Protein AF-A0A5M9NW34-F1 (afdb_monomer_lite)

Radius of gyration: 15.06 Å; chains: 1; bounding box: 30×34×36 Å

Structure (mmCIF, N/CA/C/O backbone):
data_AF-A0A5M9NW34-F1
#
_entry.id   AF-A0A5M9NW34-F1
#
loop_
_atom_site.group_PDB
_atom_site.id
_atom_site.type_symbol
_atom_site.label_atom_id
_atom_site.label_alt_id
_atom_site.label_comp_id
_atom_site.label_asym_id
_atom_site.label_entity_id
_atom_site.label_seq_id
_atom_site.pdbx_PDB_ins_code
_atom_site.Cartn_x
_atom_site.Cartn_y
_atom_site.Cartn_z
_atom_site.occupancy
_atom_site.B_iso_or_equiv
_atom_site.auth_seq_id
_atom_site.auth_comp_id
_atom_site.auth_asym_id
_atom_site.auth_atom_id
_atom_site.pdbx_PDB_model_num
ATOM 1 N N . MET A 1 1 ? 7.172 20.021 17.815 1.00 36.72 1 MET A N 1
ATOM 2 C CA . MET A 1 1 ? 6.828 18.588 17.900 1.00 36.72 1 MET A CA 1
ATOM 3 C C . MET A 1 1 ? 5.528 18.406 17.149 1.00 36.72 1 MET A C 1
ATOM 5 O O . MET A 1 1 ? 4.551 19.042 17.515 1.00 36.72 1 MET A O 1
ATOM 9 N N . ILE A 1 2 ? 5.544 17.676 16.034 1.00 39.78 2 ILE A N 1
ATOM 10 C CA . ILE A 1 2 ? 4.310 17.341 15.320 1.00 39.78 2 ILE A CA 1
ATOM 11 C C . ILE A 1 2 ? 3.620 16.302 16.201 1.00 39.78 2 ILE A C 1
ATOM 13 O O . ILE A 1 2 ? 4.213 15.263 16.480 1.00 39.78 2 ILE A O 1
ATOM 17 N N . ASN A 1 3 ? 2.428 16.622 16.706 1.00 37.41 3 ASN A N 1
ATOM 18 C CA . ASN A 1 3 ? 1.557 15.647 17.351 1.00 37.41 3 ASN A CA 1
ATOM 19 C C . ASN A 1 3 ? 1.205 14.611 16.285 1.00 37.41 3 ASN A C 1
ATOM 21 O O . ASN A 1 3 ? 0.291 14.831 15.492 1.00 37.41 3 ASN A O 1
ATOM 25 N N . ASN A 1 4 ? 1.984 13.535 16.205 1.00 48.09 4 ASN A N 1
ATOM 26 C CA . ASN A 1 4 ? 1.614 12.406 15.377 1.00 48.09 4 ASN A CA 1
ATOM 27 C C . ASN A 1 4 ? 0.353 11.818 16.023 1.00 48.09 4 ASN A C 1
ATOM 29 O O . ASN A 1 4 ? 0.419 11.434 17.193 1.00 48.09 4 ASN A O 1
ATOM 33 N N . PRO A 1 5 ? -0.800 11.766 15.327 1.00 50.00 5 PRO A N 1
ATOM 34 C CA . PRO A 1 5 ? -1.852 10.843 15.739 1.00 50.00 5 PRO A CA 1
ATOM 35 C C . PRO A 1 5 ? -1.230 9.447 15.882 1.00 50.00 5 PRO A C 1
ATOM 37 O O . PRO A 1 5 ? -0.170 9.199 15.306 1.00 50.00 5 PRO A O 1
ATOM 40 N N . GLU A 1 6 ? -1.838 8.547 16.653 1.00 56.25 6 GLU A N 1
ATOM 41 C CA . GLU A 1 6 ? -1.407 7.143 16.707 1.00 56.25 6 GLU A CA 1
ATOM 42 C C . GLU A 1 6 ? -1.547 6.528 15.303 1.00 56.25 6 GLU A C 1
ATOM 44 O O . GLU A 1 6 ? -2.583 5.970 14.951 1.00 56.25 6 GLU A O 1
ATOM 49 N N . LEU A 1 7 ? -0.541 6.739 14.455 1.00 63.72 7 LEU A N 1
ATOM 50 C CA . LEU A 1 7 ? -0.517 6.330 13.060 1.00 63.72 7 LEU A CA 1
ATOM 51 C C . LEU A 1 7 ? -0.421 4.810 13.058 1.00 63.72 7 LEU A C 1
ATOM 53 O O . LEU A 1 7 ? 0.467 4.245 13.694 1.00 63.72 7 LEU A O 1
ATOM 57 N N . GLY A 1 8 ? -1.404 4.173 12.427 1.00 73.50 8 GLY A N 1
ATOM 58 C CA . GLY A 1 8 ? -1.543 2.729 12.417 1.00 73.50 8 GLY A CA 1
ATOM 59 C C . GLY A 1 8 ? -0.603 2.046 11.441 1.00 73.50 8 GLY A C 1
ATOM 60 O O . GLY A 1 8 ? 0.417 2.589 11.013 1.00 73.50 8 GLY A O 1
ATOM 61 N N . ASN A 1 9 ? -0.965 0.821 11.090 1.00 90.69 9 ASN A N 1
ATOM 62 C CA . ASN A 1 9 ? -0.166 -0.043 10.245 1.00 90.69 9 ASN A CA 1
ATOM 63 C C . ASN A 1 9 ? -0.081 0.507 8.820 1.00 90.69 9 ASN A C 1
ATOM 65 O O . ASN A 1 9 ? -1.086 0.891 8.212 1.00 90.69 9 ASN A O 1
ATOM 69 N N . VAL A 1 10 ? 1.116 0.453 8.245 1.00 94.31 10 VAL A N 1
ATOM 70 C CA . VAL A 1 10 ? 1.362 0.766 6.840 1.00 94.31 10 VAL A CA 1
ATOM 71 C C . VAL A 1 10 ? 1.486 -0.527 6.048 1.00 94.31 10 VAL A C 1
ATOM 73 O O . VAL A 1 10 ? 2.376 -1.349 6.275 1.00 94.31 10 VAL A O 1
ATOM 76 N N . TYR A 1 11 ? 0.605 -0.673 5.068 1.00 96.94 11 TYR A N 1
ATOM 77 C CA . TYR A 1 11 ? 0.609 -1.735 4.076 1.00 96.94 11 TYR A CA 1
ATOM 78 C C . TYR A 1 11 ? 1.099 -1.168 2.750 1.00 96.94 11 TYR A C 1
ATOM 80 O O . TYR A 1 11 ? 0.636 -0.119 2.289 1.00 96.94 11 TYR A O 1
ATOM 88 N N . ILE A 1 12 ? 2.039 -1.861 2.114 1.00 96.75 12 ILE A N 1
ATOM 89 C CA . ILE A 1 12 ? 2.698 -1.353 0.908 1.00 96.75 12 ILE A CA 1
ATOM 90 C C . ILE A 1 12 ? 2.630 -2.397 -0.200 1.00 96.75 12 ILE A C 1
ATOM 92 O O . ILE A 1 12 ? 2.976 -3.557 0.006 1.00 96.75 12 ILE A O 1
ATOM 96 N N . ILE A 1 13 ? 2.231 -1.976 -1.401 1.00 96.81 13 ILE A N 1
ATOM 97 C CA . ILE A 1 13 ? 2.385 -2.767 -2.629 1.00 96.81 13 ILE A CA 1
ATOM 98 C C . ILE A 1 13 ? 3.454 -2.121 -3.511 1.00 96.81 13 ILE A C 1
ATOM 100 O O . ILE A 1 13 ? 3.280 -1.000 -3.992 1.00 96.81 13 ILE A O 1
ATOM 104 N N . ILE A 1 14 ? 4.549 -2.833 -3.757 1.00 94.94 14 ILE A N 1
ATOM 105 C CA . ILE A 1 14 ? 5.698 -2.349 -4.527 1.00 94.94 14 ILE A CA 1
ATOM 106 C C . ILE A 1 14 ? 5.767 -3.076 -5.864 1.00 94.94 14 ILE A C 1
ATOM 108 O O . ILE A 1 14 ? 5.533 -4.278 -5.936 1.00 94.94 14 ILE A O 1
ATOM 112 N N . GLY A 1 15 ? 6.116 -2.360 -6.925 1.00 92.88 15 GLY A N 1
ATOM 113 C CA . GLY A 1 15 ? 6.410 -2.949 -8.228 1.00 92.88 15 GLY A CA 1
ATOM 114 C C . GLY A 1 15 ? 6.545 -1.887 -9.310 1.00 92.88 15 GLY A C 1
ATOM 115 O O . GLY A 1 15 ? 6.174 -0.731 -9.104 1.00 92.88 15 GLY A O 1
ATOM 116 N N . GLU A 1 16 ? 7.042 -2.275 -10.476 1.00 89.25 16 GLU A N 1
ATOM 117 C CA . GLU A 1 16 ? 7.270 -1.366 -11.605 1.00 89.25 16 GLU A CA 1
ATOM 118 C C . GLU A 1 16 ? 5.998 -0.727 -12.191 1.00 89.25 16 GLU A C 1
ATOM 120 O O . GLU A 1 16 ? 4.871 -0.971 -11.748 1.00 89.25 16 GLU A O 1
ATOM 125 N N . ALA A 1 17 ? 6.160 0.154 -13.178 1.00 86.00 17 ALA A N 1
ATOM 126 C CA . ALA A 1 17 ? 5.031 0.642 -13.970 1.00 86.00 17 ALA A CA 1
ATOM 127 C C . ALA A 1 17 ? 4.241 -0.528 -14.596 1.00 86.00 17 ALA A C 1
ATOM 129 O O . ALA A 1 17 ? 4.796 -1.578 -14.902 1.00 86.00 17 ALA A O 1
ATOM 130 N N . ASP A 1 18 ? 2.928 -0.357 -14.763 1.00 86.12 18 ASP A N 1
ATOM 131 C CA . ASP A 1 18 ? 2.050 -1.290 -15.492 1.00 86.12 18 ASP A CA 1
ATOM 132 C C . ASP A 1 18 ? 1.949 -2.738 -14.961 1.00 86.12 18 ASP A C 1
ATOM 134 O O . ASP A 1 18 ? 1.288 -3.585 -15.560 1.00 86.12 18 ASP A O 1
ATOM 138 N N . VAL A 1 19 ? 2.458 -3.022 -13.758 1.00 89.69 19 VAL A N 1
ATOM 139 C CA . VAL A 1 19 ? 2.317 -4.330 -13.075 1.00 89.69 19 VAL A CA 1
ATOM 140 C C . VAL A 1 19 ? 1.005 -4.476 -12.284 1.00 89.69 19 VAL A C 1
ATOM 142 O O . VAL A 1 19 ? 0.930 -5.164 -11.272 1.00 89.69 19 VAL A O 1
ATOM 145 N N . LYS A 1 20 ? -0.067 -3.810 -12.731 1.00 92.19 20 LYS A N 1
ATOM 146 C CA . LYS A 1 20 ? -1.442 -3.915 -12.190 1.00 92.19 20 LYS A CA 1
ATOM 147 C C . LYS A 1 20 ? -1.671 -3.460 -10.739 1.00 92.19 20 LYS A C 1
ATOM 149 O O . LYS A 1 20 ? -2.780 -3.658 -10.245 1.00 92.19 20 LYS A O 1
ATOM 154 N N . LYS A 1 21 ? -0.709 -2.812 -10.065 1.00 93.94 21 LYS A N 1
ATOM 155 C CA . LYS A 1 21 ? -0.827 -2.380 -8.649 1.00 93.94 21 LYS A CA 1
ATOM 156 C C . LYS A 1 21 ? -2.166 -1.707 -8.332 1.00 93.94 21 LYS A C 1
ATOM 158 O O . LYS A 1 21 ? -2.910 -2.176 -7.478 1.00 93.94 21 LYS A O 1
ATOM 163 N N . SER A 1 22 ? -2.525 -0.661 -9.076 1.00 94.06 22 SER A N 1
ATOM 164 C CA . SER A 1 22 ? -3.770 0.076 -8.836 1.00 94.06 22 SER A CA 1
ATOM 165 C C . SER A 1 22 ? -5.024 -0.764 -9.097 1.00 94.06 22 SER A C 1
ATOM 167 O O . SER A 1 22 ? -6.023 -0.592 -8.406 1.00 94.06 22 SER A O 1
ATOM 169 N N . SER A 1 23 ? -4.995 -1.674 -10.075 1.00 94.69 23 SER A N 1
ATOM 170 C CA . SER A 1 23 ? -6.107 -2.600 -10.340 1.00 94.69 23 SER A CA 1
ATOM 171 C C . SER A 1 23 ? -6.266 -3.613 -9.210 1.00 94.69 23 SER A C 1
ATOM 173 O O . SER A 1 23 ? -7.384 -3.858 -8.770 1.00 94.69 23 SER A O 1
ATOM 175 N N . VAL A 1 24 ? -5.155 -4.141 -8.684 1.00 96.50 24 VAL A N 1
ATOM 176 C CA . VAL A 1 24 ? -5.167 -5.036 -7.521 1.00 96.50 24 VAL A CA 1
ATOM 177 C C . VAL A 1 24 ? -5.703 -4.317 -6.290 1.00 96.50 24 VAL A C 1
ATOM 179 O O . VAL A 1 24 ? -6.583 -4.862 -5.639 1.00 96.50 24 VAL A O 1
ATOM 182 N N . ILE A 1 25 ? -5.265 -3.085 -6.006 1.00 96.69 25 ILE A N 1
ATOM 183 C CA . ILE A 1 25 ? -5.786 -2.307 -4.869 1.00 96.69 25 ILE A CA 1
ATOM 184 C C . ILE A 1 25 ? -7.300 -2.105 -4.996 1.00 96.69 25 ILE A C 1
ATOM 186 O O . ILE A 1 25 ? -8.018 -2.311 -4.025 1.00 96.69 25 ILE A O 1
ATOM 190 N N . ARG A 1 26 ? -7.810 -1.765 -6.187 1.00 95.62 26 ARG A N 1
ATOM 191 C CA . ARG A 1 26 ? -9.260 -1.619 -6.410 1.00 95.62 26 ARG A CA 1
ATOM 192 C C . ARG A 1 26 ? -10.018 -2.930 -6.196 1.00 95.62 26 ARG A C 1
ATOM 194 O O . ARG A 1 26 ? -11.062 -2.918 -5.559 1.00 95.62 26 ARG A O 1
ATOM 201 N N . CYS A 1 27 ? -9.497 -4.060 -6.675 1.00 95.44 27 CYS A N 1
ATOM 202 C CA . CYS A 1 27 ? -10.094 -5.377 -6.420 1.00 95.44 27 CYS A CA 1
ATOM 203 C C . CYS A 1 27 ? -9.976 -5.817 -4.949 1.00 95.44 27 CYS A C 1
ATOM 205 O O . CYS A 1 27 ? -10.814 -6.576 -4.464 1.00 95.44 27 CYS A O 1
ATOM 207 N N . LEU A 1 28 ? -8.929 -5.374 -4.251 1.00 95.25 28 LEU A N 1
ATOM 208 C CA . LEU A 1 28 ? -8.677 -5.685 -2.848 1.00 95.25 28 LEU A CA 1
ATOM 209 C C . LEU A 1 28 ? -9.698 -4.992 -1.946 1.00 95.25 28 LEU A C 1
ATOM 211 O O . LEU A 1 28 ? -10.228 -5.629 -1.041 1.00 95.25 28 LEU A O 1
ATOM 215 N N . THR A 1 29 ? -9.992 -3.722 -2.224 1.00 93.88 29 THR A N 1
ATOM 216 C CA . THR A 1 29 ? -10.723 -2.837 -1.306 1.00 93.88 29 THR A CA 1
ATOM 217 C C . THR A 1 29 ? -12.101 -2.413 -1.817 1.00 93.88 29 THR A C 1
ATOM 219 O O . THR A 1 29 ? -12.860 -1.789 -1.084 1.00 93.88 29 THR A O 1
ATOM 222 N N . GLY A 1 30 ? -12.430 -2.702 -3.080 1.00 91.56 30 GLY A N 1
ATOM 223 C CA . GLY A 1 30 ? -13.677 -2.272 -3.721 1.00 91.56 30 GLY A CA 1
ATOM 224 C C . GLY A 1 30 ? -13.758 -0.765 -3.987 1.00 91.56 30 GLY A C 1
ATOM 225 O O . GLY A 1 30 ? -14.819 -0.260 -4.353 1.00 91.56 30 GLY A O 1
ATOM 226 N N . LEU A 1 31 ? -12.662 -0.022 -3.796 1.00 90.38 31 LEU A N 1
ATOM 227 C CA . LEU A 1 31 ? -12.685 1.435 -3.864 1.00 90.38 31 LEU A CA 1
ATOM 228 C C . LEU A 1 31 ? -12.765 1.963 -5.303 1.00 90.38 31 LEU A C 1
ATOM 230 O O . LEU A 1 31 ? -12.130 1.444 -6.223 1.00 90.38 31 LEU A O 1
ATOM 234 N N . TYR A 1 32 ? -13.485 3.075 -5.471 1.00 80.62 32 TYR A N 1
ATOM 235 C CA . TYR A 1 32 ? -13.522 3.829 -6.729 1.00 80.62 32 TYR A CA 1
ATOM 236 C C . TYR A 1 32 ? -12.512 4.989 -6.747 1.00 80.62 32 TYR A C 1
ATOM 238 O O . TYR A 1 32 ? -11.877 5.254 -7.769 1.00 80.62 32 TYR A O 1
ATOM 246 N N . ARG A 1 33 ? -12.328 5.673 -5.607 1.00 86.25 33 ARG A N 1
ATOM 247 C CA . ARG A 1 33 ? -11.409 6.815 -5.437 1.00 86.25 33 ARG A CA 1
ATOM 248 C C . ARG A 1 33 ? -10.552 6.668 -4.180 1.00 86.25 33 ARG A C 1
ATOM 250 O O . ARG A 1 33 ? -10.939 5.981 -3.244 1.00 86.25 33 ARG A O 1
ATOM 257 N N . GLU A 1 34 ? -9.401 7.332 -4.157 1.00 89.88 34 GLU A N 1
ATOM 258 C CA . GLU A 1 34 ? -8.576 7.469 -2.945 1.00 89.88 34 GLU A CA 1
ATOM 259 C C . GLU A 1 34 ? -9.380 8.098 -1.794 1.00 89.88 34 GLU A C 1
ATOM 261 O O . GLU A 1 34 ? -10.185 9.003 -2.023 1.00 89.88 34 GLU A O 1
ATOM 266 N N . GLY A 1 35 ? -9.159 7.621 -0.567 1.00 91.12 35 GLY A N 1
ATOM 267 C CA . GLY A 1 35 ? -9.866 8.090 0.624 1.00 91.12 35 GLY A CA 1
ATOM 268 C C . GLY A 1 35 ? -9.718 7.147 1.817 1.00 91.12 35 GLY A C 1
ATOM 269 O O . GLY A 1 35 ? -8.926 6.208 1.768 1.00 91.12 35 GLY A O 1
ATOM 270 N N . ILE A 1 36 ? -10.488 7.409 2.876 1.00 92.19 36 ILE A N 1
ATOM 271 C CA . ILE A 1 36 ? -10.596 6.522 4.041 1.00 92.19 36 ILE A CA 1
ATOM 272 C C . ILE A 1 36 ? -11.724 5.518 3.806 1.00 92.19 36 ILE A C 1
ATOM 274 O O . ILE A 1 36 ? -12.840 5.913 3.466 1.00 92.19 36 ILE A O 1
ATOM 278 N N . TYR A 1 37 ? -11.436 4.242 4.037 1.00 93.62 37 TYR A N 1
ATOM 279 C CA . TYR A 1 37 ? -12.395 3.146 3.956 1.00 93.62 37 TYR A CA 1
ATOM 280 C C . TYR A 1 37 ? -12.285 2.266 5.193 1.00 93.62 37 TYR A C 1
ATOM 282 O O . TYR A 1 37 ? -11.202 2.096 5.740 1.00 93.62 37 TYR A O 1
ATOM 290 N N . LYS A 1 38 ? -13.405 1.681 5.613 1.00 94.06 38 LYS A N 1
ATOM 291 C CA . LYS A 1 38 ? -13.416 0.695 6.693 1.00 94.06 38 LYS A CA 1
ATOM 292 C C . LYS A 1 38 ? -12.950 -0.645 6.154 1.00 94.06 38 LYS A C 1
ATOM 294 O O . LYS A 1 38 ? -13.607 -1.197 5.273 1.00 94.06 38 LYS A O 1
ATOM 299 N N . ILE A 1 39 ? -11.856 -1.158 6.696 1.00 95.50 39 ILE A N 1
ATOM 300 C CA . ILE A 1 39 ? -11.314 -2.467 6.350 1.00 95.50 39 ILE A CA 1
ATOM 301 C C . ILE A 1 39 ? -11.537 -3.404 7.526 1.00 95.50 39 ILE A C 1
ATOM 303 O O . ILE A 1 39 ? -11.202 -3.082 8.667 1.00 95.50 39 ILE A O 1
ATOM 307 N N . LYS A 1 40 ? -12.149 -4.556 7.249 1.00 95.69 40 LYS A N 1
ATOM 308 C CA . LYS A 1 40 ? -12.307 -5.625 8.226 1.00 95.69 40 LYS A CA 1
ATOM 309 C C . LYS A 1 40 ? -11.077 -6.525 8.165 1.00 95.69 40 LYS A C 1
ATOM 311 O O . LYS A 1 40 ? -10.637 -6.912 7.088 1.00 95.69 40 LYS A O 1
ATOM 316 N N . HIS A 1 41 ? -10.522 -6.851 9.321 1.00 94.00 41 HIS A N 1
ATOM 317 C CA . HIS A 1 41 ? -9.422 -7.793 9.470 1.00 94.00 41 HIS A CA 1
ATOM 318 C C . HIS A 1 41 ? -9.968 -9.173 9.846 1.00 94.00 41 HIS A C 1
ATOM 320 O O . HIS A 1 41 ? -11.055 -9.290 10.415 1.00 94.00 41 HIS A O 1
ATOM 326 N N . SER A 1 42 ? -9.195 -10.226 9.583 1.00 93.19 42 SER A N 1
ATOM 327 C CA . SER A 1 42 ? -9.599 -11.618 9.840 1.00 93.19 42 SER A CA 1
ATOM 328 C C . SER A 1 42 ? -9.814 -11.946 11.323 1.00 93.19 42 SER A C 1
ATOM 330 O O . SER A 1 42 ? -10.457 -12.934 11.657 1.00 93.19 42 SER A O 1
ATOM 332 N N . ASN A 1 43 ? -9.298 -11.123 12.238 1.00 92.19 43 ASN A N 1
ATOM 333 C CA . ASN A 1 43 ? -9.575 -11.222 13.677 1.00 92.19 43 ASN A CA 1
ATOM 334 C C . ASN A 1 43 ? -10.910 -10.551 14.081 1.00 92.19 43 ASN A C 1
ATOM 336 O O . ASN A 1 43 ? -11.238 -10.503 15.265 1.00 92.19 43 ASN A O 1
ATOM 340 N N . GLY A 1 44 ? -11.659 -10.002 13.120 1.00 92.81 44 GLY A N 1
ATOM 341 C CA . GLY A 1 44 ? -12.925 -9.306 13.328 1.00 92.81 44 GLY A CA 1
ATOM 342 C C . GLY A 1 44 ? -12.811 -7.803 13.600 1.00 92.81 44 GLY A C 1
ATOM 343 O O . GLY A 1 44 ? -13.850 -7.144 13.669 1.00 92.81 44 GLY A O 1
ATOM 344 N N . THR A 1 45 ? -11.606 -7.231 13.729 1.00 93.44 45 THR A N 1
ATOM 345 C CA . THR A 1 45 ? -11.452 -5.782 13.936 1.00 93.44 45 THR A CA 1
ATOM 346 C C . THR A 1 45 ? -11.761 -5.011 12.660 1.00 93.44 45 THR A C 1
ATOM 348 O O . THR A 1 45 ? -11.463 -5.463 11.558 1.00 93.44 45 THR A O 1
ATOM 351 N N . ILE A 1 46 ? -12.353 -3.825 12.802 1.00 94.81 46 ILE A N 1
ATOM 352 C CA . ILE A 1 46 ? -12.618 -2.918 11.683 1.00 94.81 46 ILE A CA 1
ATOM 353 C C . ILE A 1 46 ? -11.831 -1.639 11.928 1.00 94.81 46 ILE A C 1
ATOM 355 O O . ILE A 1 46 ? -12.066 -0.965 12.931 1.00 94.81 46 ILE A O 1
ATOM 359 N N . ILE A 1 47 ? -10.916 -1.317 11.018 1.00 92.88 47 ILE A N 1
ATOM 360 C CA . ILE A 1 47 ? -10.029 -0.156 11.117 1.00 92.88 47 ILE A CA 1
ATOM 361 C C . ILE A 1 47 ? -10.310 0.779 9.937 1.00 92.88 47 ILE A C 1
ATOM 363 O O . ILE A 1 47 ? -10.550 0.338 8.811 1.00 92.88 47 ILE A O 1
ATOM 367 N N . ASP A 1 48 ? -10.330 2.084 10.203 1.00 93.88 48 ASP A N 1
ATOM 368 C CA . ASP A 1 48 ? -10.359 3.096 9.151 1.00 93.88 48 ASP A CA 1
ATOM 369 C C . ASP A 1 48 ? -8.981 3.107 8.462 1.00 93.88 48 ASP A C 1
ATOM 371 O O . ASP A 1 48 ? -7.962 3.345 9.102 1.00 93.88 48 ASP A O 1
ATOM 375 N N . THR A 1 49 ? -8.931 2.858 7.155 1.00 94.25 49 THR A N 1
ATOM 376 C CA . THR A 1 49 ? -7.687 2.783 6.379 1.00 94.25 49 THR A CA 1
ATOM 377 C C . THR A 1 49 ? -7.678 3.845 5.289 1.00 94.25 49 THR A C 1
ATOM 379 O O . THR A 1 49 ? -8.577 3.890 4.446 1.00 94.25 49 THR A O 1
ATOM 382 N N . PHE A 1 50 ? -6.648 4.692 5.254 1.00 94.56 50 PHE A N 1
ATOM 383 C CA . PHE A 1 50 ? -6.411 5.595 4.131 1.00 94.56 50 PHE A CA 1
ATOM 384 C C . PHE A 1 50 ? -5.779 4.830 2.968 1.00 94.56 50 PHE A C 1
ATOM 386 O O . PHE A 1 50 ? -4.689 4.279 3.102 1.00 94.56 50 PHE A O 1
ATOM 393 N N . ILE A 1 51 ? -6.431 4.816 1.806 1.00 95.25 51 ILE A N 1
ATOM 394 C CA . ILE A 1 51 ? -5.977 4.026 0.659 1.00 95.25 51 ILE A CA 1
ATOM 395 C C . ILE A 1 51 ? -5.640 4.922 -0.524 1.00 95.25 51 ILE A C 1
ATOM 397 O O . ILE A 1 51 ? -6.503 5.621 -1.060 1.00 95.25 51 ILE A O 1
ATOM 401 N N . LYS A 1 52 ? -4.400 4.802 -0.999 1.00 93.00 52 LYS A N 1
ATOM 402 C CA . LYS A 1 52 ? -3.879 5.464 -2.192 1.00 93.00 52 LYS A CA 1
ATOM 403 C C . LYS A 1 52 ? -3.522 4.447 -3.276 1.00 93.00 52 LYS A C 1
ATOM 405 O O . LYS A 1 52 ? -2.683 3.574 -3.084 1.00 93.00 52 LYS A O 1
ATOM 410 N N . THR A 1 53 ? -4.165 4.574 -4.438 1.00 92.12 53 THR A N 1
ATOM 411 C CA . THR A 1 53 ? -4.075 3.578 -5.526 1.00 92.12 53 THR A CA 1
ATOM 412 C C . THR A 1 53 ? -2.913 3.784 -6.487 1.00 92.12 53 THR A C 1
ATOM 414 O O . THR A 1 53 ? -2.380 2.803 -7.005 1.00 92.12 53 THR A O 1
ATOM 417 N N . SER A 1 54 ? -2.554 5.031 -6.784 1.00 90.25 54 SER A N 1
ATOM 418 C CA . SER A 1 54 ? -1.381 5.354 -7.601 1.00 90.25 54 SER A CA 1
ATOM 419 C C . SER A 1 54 ? -0.119 5.250 -6.757 1.00 90.25 54 SER A C 1
ATOM 421 O O . SER A 1 54 ? -0.182 5.356 -5.526 1.00 90.25 54 SER A O 1
ATOM 423 N N . SER A 1 55 ? 1.035 5.086 -7.397 1.00 91.19 55 SER A N 1
ATOM 424 C CA . SER A 1 55 ? 2.280 5.104 -6.632 1.00 91.19 55 SER A CA 1
ATOM 425 C C . SER A 1 55 ? 2.570 6.505 -6.102 1.00 91.19 55 SER A C 1
ATOM 427 O O . SER A 1 55 ? 2.203 7.494 -6.743 1.00 91.19 55 SER A O 1
ATOM 429 N N . LEU A 1 56 ? 3.196 6.613 -4.925 1.00 90.25 56 LEU A N 1
ATOM 430 C CA . LEU A 1 56 ? 3.554 7.928 -4.373 1.00 90.25 56 LEU A CA 1
ATOM 431 C C . LEU A 1 56 ? 4.471 8.713 -5.314 1.00 90.25 56 LEU A C 1
ATOM 433 O O . LEU A 1 56 ? 4.341 9.925 -5.394 1.00 90.25 56 LEU A O 1
ATOM 437 N N . GLN A 1 57 ? 5.290 8.015 -6.103 1.00 88.19 57 GLN A N 1
ATOM 438 C CA . GLN A 1 57 ? 6.181 8.626 -7.092 1.00 88.19 57 GLN A CA 1
ATOM 439 C C . GLN A 1 57 ? 5.484 9.115 -8.375 1.00 88.19 57 GLN A C 1
ATOM 441 O O . GLN A 1 57 ? 6.103 9.771 -9.203 1.00 88.19 57 GLN A O 1
ATOM 446 N N . GLU A 1 58 ? 4.206 8.789 -8.593 1.00 79.56 58 GLU A N 1
ATOM 447 C CA . GLU A 1 58 ? 3.490 9.172 -9.826 1.00 79.56 58 GLU A CA 1
ATOM 448 C C . GLU A 1 58 ? 2.759 10.508 -9.701 1.00 79.56 58 GLU A C 1
ATOM 450 O O . GLU A 1 58 ? 2.433 11.152 -10.696 1.00 79.56 58 GLU A O 1
ATOM 455 N N . LEU A 1 59 ? 2.469 10.927 -8.475 1.00 67.62 59 LEU A N 1
ATOM 456 C CA . LEU A 1 59 ? 1.793 12.181 -8.193 1.00 67.62 59 LEU A CA 1
ATOM 457 C C . LEU A 1 59 ? 2.793 13.053 -7.462 1.00 67.62 59 LEU A C 1
ATOM 459 O O . LEU A 1 59 ? 3.397 12.586 -6.510 1.00 67.62 59 LEU A O 1
ATOM 463 N N . GLY A 1 60 ? 2.956 14.305 -7.889 1.00 69.81 60 GLY A N 1
ATOM 464 C CA . GLY A 1 60 ? 3.927 15.255 -7.330 1.00 69.81 60 GLY A CA 1
ATOM 465 C C . GLY A 1 60 ? 3.649 15.705 -5.888 1.00 69.81 60 GLY A C 1
ATOM 466 O O . GLY A 1 60 ? 3.795 16.885 -5.595 1.00 69.81 60 GLY A O 1
ATOM 467 N N . LEU A 1 61 ? 3.200 14.799 -5.021 1.00 82.00 61 LEU A N 1
ATOM 468 C CA . LEU A 1 61 ? 3.175 14.922 -3.574 1.00 82.00 61 LEU A CA 1
ATOM 469 C C . LEU A 1 61 ? 4.539 14.500 -3.038 1.00 82.00 61 LEU A C 1
ATOM 471 O O . LEU A 1 61 ? 5.019 13.406 -3.336 1.00 82.00 61 LEU A O 1
ATOM 475 N N . THR A 1 62 ? 5.136 15.339 -2.202 1.00 88.25 62 THR A N 1
ATOM 476 C CA . THR A 1 62 ? 6.290 14.901 -1.412 1.00 88.25 62 THR A CA 1
ATOM 477 C C . THR A 1 62 ? 5.847 13.917 -0.328 1.00 88.25 62 THR A C 1
ATOM 479 O O . THR A 1 62 ? 4.677 13.857 0.057 1.00 88.25 62 THR A O 1
ATOM 482 N N . GLU A 1 63 ? 6.787 13.146 0.203 1.00 88.00 63 GLU A N 1
ATOM 483 C CA . GLU A 1 63 ? 6.580 12.258 1.345 1.00 88.00 63 GLU A CA 1
ATOM 484 C C . GLU A 1 63 ? 6.014 13.002 2.569 1.00 88.00 63 GLU A C 1
ATOM 486 O O . GLU A 1 63 ? 5.099 12.504 3.225 1.00 88.00 63 GLU A O 1
ATOM 491 N N . ILE A 1 64 ? 6.461 14.241 2.806 1.00 89.62 64 ILE A N 1
ATOM 492 C CA . ILE A 1 64 ? 5.970 15.103 3.890 1.00 89.62 64 ILE A CA 1
ATOM 493 C C . ILE A 1 64 ? 4.520 15.529 3.628 1.00 89.62 64 ILE A C 1
ATOM 495 O O . ILE A 1 64 ? 3.676 15.476 4.522 1.00 89.62 64 ILE A O 1
ATOM 499 N N . GLU A 1 65 ? 4.207 15.953 2.400 1.00 91.19 65 GLU A N 1
ATOM 500 C CA . GLU A 1 65 ? 2.846 16.343 2.016 1.00 91.19 65 GLU A CA 1
ATOM 501 C C . GLU A 1 65 ? 1.876 15.163 2.120 1.00 91.19 65 GLU A C 1
ATOM 503 O O . GLU A 1 65 ? 0.739 15.335 2.564 1.00 91.19 65 GLU A O 1
ATOM 508 N N . PHE A 1 66 ? 2.329 13.962 1.757 1.00 91.00 66 PHE A N 1
ATOM 509 C CA . PHE A 1 66 ? 1.552 12.742 1.913 1.00 91.00 66 PHE A CA 1
ATOM 510 C C . PHE A 1 66 ? 1.247 12.443 3.386 1.00 91.00 66 PHE A C 1
ATOM 512 O O . PHE A 1 66 ? 0.079 12.261 3.732 1.00 91.00 66 PHE A O 1
ATOM 519 N N . VAL A 1 67 ? 2.256 12.462 4.262 1.00 90.81 67 VAL A N 1
ATOM 520 C CA . VAL A 1 67 ? 2.062 12.246 5.706 1.00 90.81 67 VAL A CA 1
ATOM 521 C C . VAL A 1 67 ? 1.099 13.278 6.284 1.00 90.81 67 VAL A C 1
ATOM 523 O O . VAL A 1 67 ? 0.139 12.911 6.956 1.00 90.81 67 VAL A O 1
ATOM 526 N N . ASN A 1 68 ? 1.276 14.561 5.957 1.00 89.88 68 ASN A N 1
ATOM 527 C CA . ASN A 1 68 ? 0.368 15.618 6.404 1.00 89.88 68 ASN A CA 1
ATOM 528 C C . ASN A 1 68 ? -1.066 15.384 5.921 1.00 89.88 68 ASN A C 1
ATOM 530 O O . ASN A 1 68 ? -2.015 15.584 6.678 1.00 89.88 68 ASN A O 1
ATOM 534 N N . LYS A 1 69 ? -1.244 14.934 4.674 1.00 90.44 69 LYS A N 1
ATOM 535 C CA . LYS A 1 69 ? -2.562 14.594 4.133 1.00 90.44 69 LYS A CA 1
ATOM 536 C C . LYS A 1 69 ? -3.223 13.477 4.944 1.00 90.44 69 LYS A C 1
ATOM 538 O O . LYS A 1 69 ? -4.377 13.635 5.338 1.00 90.44 69 LYS A O 1
ATOM 543 N N . VAL A 1 70 ? -2.506 12.386 5.212 1.00 90.25 70 VAL A N 1
ATOM 544 C CA . VAL A 1 70 ? -3.014 11.249 6.000 1.00 90.25 70 VAL A CA 1
ATOM 545 C C . VAL A 1 70 ? -3.350 11.683 7.428 1.00 90.25 70 VAL A C 1
ATOM 547 O O . VAL A 1 70 ? -4.469 11.464 7.890 1.00 90.25 70 VAL A O 1
ATOM 550 N N . THR A 1 71 ? -2.441 12.392 8.094 1.00 88.00 71 THR A N 1
ATOM 551 C CA . THR A 1 71 ? -2.624 12.911 9.457 1.00 88.00 71 THR A CA 1
ATOM 552 C C . THR A 1 71 ? -3.831 13.849 9.570 1.00 88.00 71 THR A C 1
ATOM 554 O O . THR A 1 71 ? -4.636 13.724 10.495 1.00 88.00 71 THR A O 1
ATOM 557 N N . ASN A 1 72 ? -4.028 14.743 8.598 1.00 87.38 72 ASN A N 1
ATOM 558 C CA . ASN A 1 72 ? -5.193 15.631 8.559 1.00 87.38 72 ASN A CA 1
ATOM 559 C C . ASN A 1 72 ? -6.508 14.863 8.359 1.00 87.38 72 ASN A C 1
ATOM 561 O O . ASN A 1 72 ? -7.540 15.238 8.918 1.00 87.38 72 ASN A O 1
ATOM 565 N N . HIS A 1 73 ? -6.478 13.778 7.581 1.00 85.25 73 HIS A N 1
ATOM 566 C CA . HIS A 1 73 ? -7.622 12.887 7.411 1.00 85.25 73 HIS A CA 1
ATOM 567 C C . HIS A 1 73 ? -7.950 12.100 8.689 1.00 85.25 73 HIS A C 1
ATOM 569 O O . HIS A 1 73 ? -9.130 11.928 8.995 1.00 85.25 73 HIS A O 1
ATOM 575 N N . ALA A 1 74 ? -6.935 11.682 9.451 1.00 82.56 74 ALA A N 1
ATOM 576 C CA . ALA A 1 74 ? -7.089 10.902 10.677 1.00 82.56 74 ALA A CA 1
ATOM 577 C C . ALA A 1 74 ? -7.832 11.655 11.795 1.00 82.56 74 ALA A C 1
ATOM 579 O O . ALA A 1 74 ? -8.540 11.035 12.585 1.00 82.56 74 ALA A O 1
ATOM 580 N N . LYS A 1 75 ? -7.692 12.990 11.878 1.00 80.62 75 LYS A N 1
ATOM 581 C CA . LYS A 1 75 ? -8.288 13.831 12.943 1.00 80.62 75 LYS A CA 1
ATOM 582 C C . LYS A 1 75 ? -8.065 13.260 14.359 1.00 80.62 75 LYS A C 1
ATOM 584 O O . LYS A 1 75 ? -9.007 13.173 15.145 1.00 80.62 75 LYS A O 1
ATOM 589 N N . SER A 1 76 ? -6.834 12.846 14.666 1.00 71.62 76 SER A N 1
ATOM 590 C CA . SER A 1 76 ? -6.447 12.230 15.952 1.00 71.62 76 SER A CA 1
ATOM 591 C C . SER A 1 76 ? -7.006 10.828 16.225 1.00 71.62 76 SER A C 1
ATOM 593 O O . SER A 1 76 ? -6.949 10.367 17.361 1.00 71.62 76 SER A O 1
ATOM 595 N N . LYS A 1 77 ? -7.532 10.134 15.211 1.00 80.62 77 LYS A N 1
ATOM 596 C CA . LYS A 1 77 ? -7.897 8.715 15.304 1.00 80.62 77 LYS A CA 1
ATOM 597 C C . LYS A 1 77 ? -6.756 7.826 14.831 1.00 80.62 77 LYS A C 1
ATOM 599 O O . LYS A 1 77 ? -5.971 8.229 13.974 1.00 80.62 77 LYS A O 1
ATOM 604 N N . HIS A 1 78 ? -6.744 6.599 15.335 1.00 85.00 78 HIS A N 1
ATOM 605 C CA . HIS A 1 78 ? -5.952 5.530 14.754 1.00 85.00 78 HIS A CA 1
ATOM 606 C C . HIS A 1 78 ? -6.495 5.180 13.366 1.00 85.00 78 HIS A C 1
ATOM 608 O O . HIS A 1 78 ? -7.673 4.834 13.238 1.00 85.00 78 HIS A O 1
ATOM 614 N N . ILE A 1 79 ? -5.652 5.309 12.341 1.00 91.19 79 ILE A N 1
ATOM 615 C CA . ILE A 1 79 ? -5.960 4.873 10.978 1.00 91.19 79 ILE A CA 1
ATOM 616 C C . ILE A 1 79 ? -4.791 4.077 10.407 1.00 91.19 79 ILE A C 1
ATOM 618 O O . ILE A 1 79 ? -3.634 4.457 10.590 1.00 91.19 79 ILE A O 1
ATOM 622 N N . ASP A 1 80 ? -5.107 3.014 9.676 1.00 94.31 80 ASP A N 1
ATOM 623 C CA . ASP A 1 80 ? -4.136 2.279 8.868 1.00 94.31 80 ASP A CA 1
ATOM 624 C C . ASP A 1 80 ? -3.922 2.996 7.523 1.00 94.31 80 ASP A C 1
ATOM 626 O O . ASP A 1 80 ? -4.706 3.860 7.111 1.00 94.31 80 ASP A O 1
ATOM 630 N N . VAL A 1 81 ? -2.872 2.626 6.792 1.00 95.19 81 VAL A N 1
ATOM 631 C CA . VAL A 1 81 ? -2.565 3.202 5.480 1.00 95.19 81 VAL A CA 1
ATOM 632 C C . VAL A 1 81 ? -2.226 2.102 4.481 1.00 95.19 81 VAL A C 1
ATOM 634 O O . VAL A 1 81 ? -1.387 1.253 4.750 1.00 95.19 81 VAL A O 1
ATOM 637 N N . LEU A 1 82 ? -2.824 2.150 3.289 1.00 96.81 82 LEU A N 1
ATOM 638 C CA . LEU A 1 82 ? -2.421 1.344 2.136 1.00 96.81 82 LEU A CA 1
ATOM 639 C C . LEU A 1 82 ? -1.911 2.253 1.021 1.00 96.81 82 LEU A C 1
ATOM 641 O O . LEU A 1 82 ? -2.654 3.080 0.485 1.00 96.81 82 LEU A O 1
ATOM 645 N N . ILE A 1 83 ? -0.656 2.056 0.632 1.00 95.62 83 ILE A N 1
ATOM 646 C CA . ILE A 1 83 ? -0.021 2.770 -0.477 1.00 95.62 83 ILE A CA 1
ATOM 647 C C . ILE A 1 83 ? 0.548 1.807 -1.511 1.00 95.62 83 ILE A C 1
ATOM 649 O O . ILE A 1 83 ? 0.797 0.631 -1.240 1.00 95.62 83 ILE A O 1
ATOM 653 N N . SER A 1 84 ? 0.811 2.338 -2.703 1.00 95.25 84 SER A N 1
ATOM 654 C CA . SER A 1 84 ? 1.704 1.683 -3.652 1.00 95.25 84 SER A CA 1
ATOM 655 C C . SER A 1 84 ? 2.964 2.503 -3.892 1.00 95.25 84 SER A C 1
ATOM 657 O O . SER A 1 84 ? 2.944 3.732 -3.788 1.00 95.25 84 SER A O 1
ATOM 659 N N . LEU A 1 85 ? 4.051 1.815 -4.227 1.00 93.81 85 LEU A N 1
ATOM 660 C CA . LEU A 1 85 ? 5.337 2.408 -4.581 1.00 93.81 85 LEU A CA 1
ATOM 661 C C . LEU A 1 85 ? 5.863 1.769 -5.870 1.00 93.81 85 LEU A C 1
ATOM 663 O O . LEU A 1 85 ? 5.586 0.603 -6.171 1.00 93.81 85 LEU A O 1
ATOM 667 N N . ARG A 1 86 ? 6.649 2.530 -6.625 1.00 90.69 86 ARG A N 1
ATOM 668 C CA . ARG A 1 86 ? 7.562 1.989 -7.636 1.00 90.69 86 ARG A CA 1
ATOM 669 C C . ARG A 1 86 ? 8.874 1.589 -6.979 1.00 90.69 86 ARG A C 1
ATOM 671 O O . ARG A 1 86 ? 9.237 2.194 -5.974 1.00 90.69 86 ARG A O 1
ATOM 678 N N . ILE A 1 87 ? 9.580 0.611 -7.549 1.00 89.56 87 ILE A N 1
ATOM 679 C CA . ILE A 1 87 ? 10.934 0.252 -7.091 1.00 89.56 87 ILE A CA 1
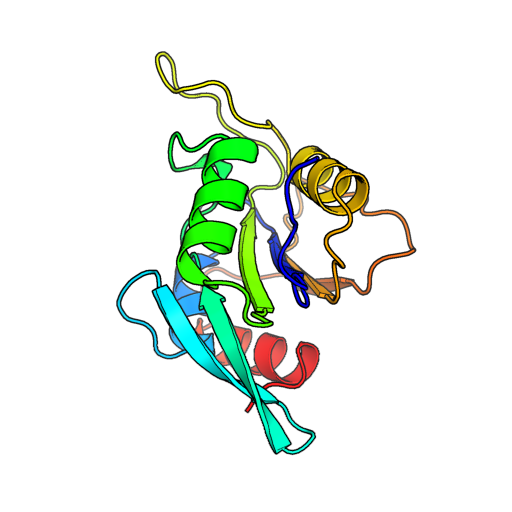ATOM 680 C C . ILE A 1 87 ? 11.812 1.501 -7.191 1.00 89.56 87 ILE A C 1
ATOM 682 O O . ILE A 1 87 ? 12.343 1.948 -6.179 1.00 89.56 87 ILE A O 1
ATOM 686 N N . ASN A 1 88 ? 11.834 2.117 -8.379 1.00 85.50 88 ASN A N 1
ATOM 687 C CA . ASN A 1 88 ? 12.484 3.392 -8.658 1.00 85.50 88 ASN A CA 1
ATOM 688 C C . ASN A 1 88 ? 11.530 4.364 -9.380 1.00 85.50 88 ASN A C 1
ATOM 690 O O . ASN A 1 88 ? 10.626 3.967 -10.116 1.00 85.50 88 ASN A O 1
A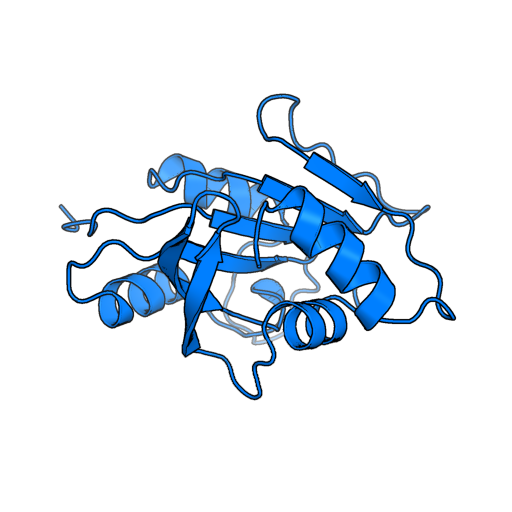TOM 694 N N . SER A 1 89 ? 11.717 5.658 -9.147 1.00 76.25 89 SER A N 1
ATOM 695 C CA . SER A 1 89 ? 10.976 6.754 -9.758 1.00 76.25 89 SER A CA 1
ATOM 696 C C . SER A 1 89 ? 11.571 7.104 -11.114 1.00 76.25 89 SER A C 1
ATOM 698 O O . SER A 1 89 ? 12.781 7.027 -11.330 1.00 76.25 89 SER A O 1
ATOM 700 N N . ILE A 1 90 ? 10.705 7.574 -12.004 1.00 67.06 90 ILE A N 1
ATOM 701 C CA . ILE A 1 90 ? 11.107 8.321 -13.187 1.00 67.06 90 ILE A CA 1
ATOM 702 C C . ILE A 1 90 ? 10.826 9.780 -12.837 1.00 67.06 90 ILE A C 1
ATOM 704 O O . ILE A 1 90 ? 9.675 10.211 -12.837 1.00 67.06 90 ILE A O 1
ATOM 708 N N . VAL A 1 91 ? 11.865 10.539 -12.482 1.00 64.75 91 VAL A N 1
ATOM 709 C CA . VAL A 1 91 ? 11.709 11.963 -12.164 1.00 64.75 91 VAL A CA 1
ATOM 710 C C . VAL A 1 91 ? 11.215 12.683 -13.416 1.00 64.75 91 VAL A C 1
ATOM 712 O O . VAL A 1 91 ? 11.955 12.845 -14.386 1.00 64.75 91 VAL A O 1
ATOM 715 N N . HIS A 1 92 ? 9.961 13.132 -13.407 1.00 63.06 92 HIS A N 1
ATOM 716 C CA . HIS A 1 92 ? 9.427 13.925 -14.506 1.00 63.06 92 HIS A CA 1
ATOM 717 C C . HIS A 1 92 ? 10.003 15.351 -14.450 1.00 63.06 92 HIS A C 1
ATOM 719 O O . HIS A 1 92 ? 9.943 15.985 -13.387 1.00 63.06 92 HIS A O 1
ATOM 725 N N . PRO A 1 93 ? 10.540 15.895 -15.558 1.00 59.47 93 PRO A N 1
ATOM 726 C CA . PRO A 1 93 ? 11.002 17.280 -15.605 1.00 59.47 93 PRO A CA 1
ATOM 727 C C . PRO A 1 93 ? 9.903 18.252 -15.149 1.00 59.47 93 PRO A C 1
ATOM 729 O O . PRO A 1 93 ? 8.778 18.192 -15.636 1.00 59.47 93 PRO A O 1
ATOM 732 N N . GLY A 1 94 ? 10.214 19.125 -14.185 1.00 64.19 94 GLY A N 1
ATOM 733 C CA . GLY A 1 94 ? 9.259 20.095 -13.627 1.00 64.19 94 GLY A CA 1
ATOM 734 C C . GLY A 1 94 ? 8.324 19.557 -12.534 1.00 64.19 94 GLY A C 1
ATOM 735 O O . GLY A 1 94 ? 7.560 20.333 -11.962 1.00 64.19 94 GLY A O 1
ATOM 736 N N . SER A 1 95 ? 8.385 18.262 -12.200 1.00 66.69 95 SER A N 1
ATOM 737 C CA . SER A 1 95 ? 7.667 17.720 -11.040 1.00 66.69 95 SER A CA 1
ATOM 738 C C . SER A 1 95 ? 8.345 18.123 -9.725 1.00 66.69 95 SER A C 1
ATOM 740 O O . SER A 1 95 ? 9.562 18.326 -9.667 1.00 66.69 95 SER A O 1
ATOM 742 N N . LYS A 1 96 ? 7.558 18.247 -8.646 1.00 71.12 96 LYS A N 1
ATOM 743 C CA . LYS A 1 96 ? 8.122 18.407 -7.299 1.00 71.12 96 LYS A CA 1
ATOM 744 C C . LYS A 1 96 ? 9.042 17.221 -7.005 1.00 71.12 96 LYS A C 1
ATOM 746 O O . LYS A 1 96 ? 8.659 16.070 -7.236 1.00 71.12 96 LYS A O 1
ATOM 751 N N . ARG A 1 97 ? 10.238 17.509 -6.473 1.00 68.38 97 ARG A N 1
ATOM 752 C CA . ARG A 1 97 ? 11.147 16.469 -5.979 1.00 68.38 97 ARG A CA 1
ATOM 753 C C . ARG A 1 97 ? 10.435 15.681 -4.887 1.00 68.38 97 ARG A C 1
ATOM 755 O O . ARG A 1 97 ? 9.985 16.257 -3.902 1.00 68.38 97 ARG A O 1
ATOM 762 N N . HIS A 1 98 ? 10.356 14.385 -5.102 1.00 78.69 98 HIS A N 1
ATOM 763 C CA . HIS A 1 98 ? 9.872 13.385 -4.170 1.00 78.69 98 HIS A CA 1
ATOM 764 C C . HIS A 1 98 ? 10.956 12.309 -4.059 1.00 78.69 98 HIS A C 1
ATOM 766 O O . HIS A 1 98 ? 11.921 12.309 -4.830 1.00 78.69 98 HIS A O 1
ATOM 772 N N . MET A 1 99 ? 10.823 11.417 -3.087 1.00 84.62 99 MET A N 1
ATOM 773 C CA . MET A 1 99 ? 11.745 10.296 -2.932 1.00 84.62 99 MET A CA 1
ATOM 774 C C . MET A 1 99 ? 11.773 9.399 -4.175 1.00 84.62 99 MET A C 1
ATOM 776 O O . MET A 1 99 ? 10.747 9.136 -4.802 1.00 84.62 99 MET A O 1
ATOM 780 N N . ASN A 1 100 ? 12.967 8.933 -4.541 1.00 84.25 100 ASN A N 1
ATOM 781 C CA . ASN A 1 100 ? 13.184 8.291 -5.833 1.00 84.25 100 ASN A CA 1
ATOM 782 C C . ASN A 1 100 ? 13.010 6.778 -5.793 1.00 84.25 100 ASN A C 1
ATOM 784 O O . ASN A 1 100 ? 12.919 6.181 -6.853 1.00 84.25 100 ASN A O 1
ATOM 788 N N . SER A 1 101 ? 12.942 6.138 -4.631 1.00 88.12 101 SER A N 1
ATOM 789 C CA . SER A 1 101 ? 12.827 4.680 -4.547 1.00 88.12 101 SER A CA 1
ATOM 790 C C . SER A 1 101 ? 11.817 4.243 -3.493 1.00 88.12 101 SER A C 1
ATOM 792 O O . SER A 1 101 ? 11.477 5.004 -2.585 1.00 88.12 101 SER A O 1
ATOM 794 N N . ALA A 1 102 ? 11.326 3.007 -3.602 1.00 90.88 102 ALA A N 1
ATOM 795 C CA . ALA A 1 102 ? 10.516 2.420 -2.538 1.00 90.88 102 ALA A CA 1
ATOM 796 C C . ALA A 1 102 ? 11.289 2.350 -1.211 1.00 90.88 102 ALA A C 1
ATOM 798 O O . ALA A 1 102 ? 10.704 2.586 -0.156 1.00 90.88 102 ALA A O 1
ATOM 799 N N . GLU A 1 103 ? 12.594 2.067 -1.270 1.00 90.12 103 GLU A N 1
ATO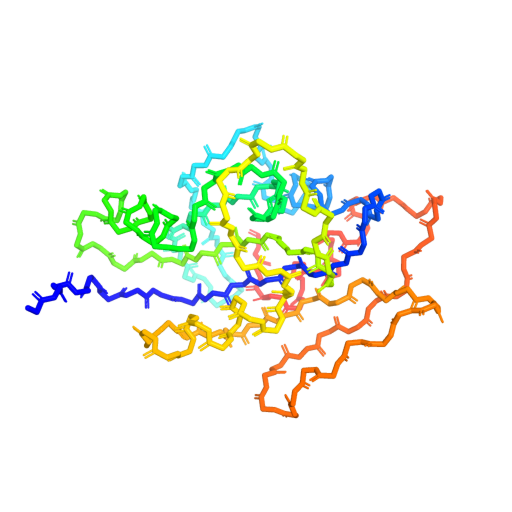M 800 C CA . GLU A 1 103 ? 13.476 2.003 -0.099 1.00 90.12 103 GLU A CA 1
ATOM 801 C C . GLU A 1 103 ? 13.556 3.356 0.616 1.00 90.12 103 GLU A C 1
ATOM 803 O O . GLU A 1 103 ? 13.435 3.402 1.838 1.00 90.12 103 GLU A O 1
ATOM 808 N N . ASP A 1 104 ? 13.660 4.465 -0.123 1.00 89.94 104 ASP A N 1
ATOM 809 C CA . ASP A 1 104 ? 13.666 5.813 0.459 1.00 89.94 104 ASP A CA 1
ATOM 810 C C . ASP A 1 104 ? 12.370 6.108 1.226 1.00 89.94 104 ASP A C 1
ATOM 812 O O . ASP A 1 104 ? 12.420 6.584 2.361 1.00 89.94 104 ASP A O 1
ATOM 816 N N . TYR A 1 105 ? 11.211 5.778 0.642 1.00 91.94 105 TYR A N 1
ATOM 817 C CA . TYR A 1 105 ? 9.913 5.949 1.305 1.00 91.94 105 TYR A CA 1
ATOM 818 C C . TYR A 1 105 ? 9.794 5.083 2.561 1.00 91.94 105 TYR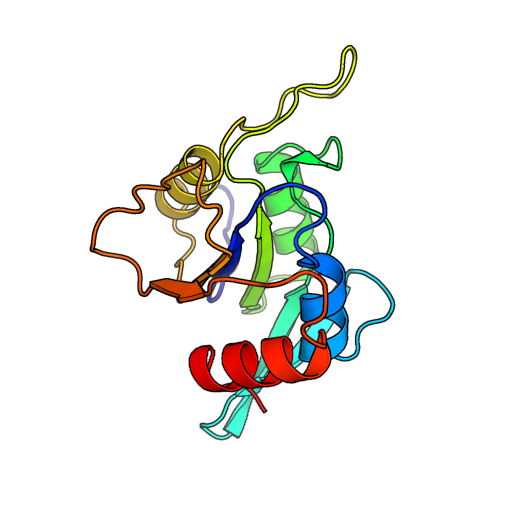 A C 1
ATOM 820 O O . TYR A 1 105 ? 9.358 5.569 3.601 1.00 91.94 105 TYR A O 1
ATOM 828 N N . ILE A 1 106 ? 10.200 3.815 2.483 1.00 91.88 106 ILE A N 1
ATOM 829 C CA . ILE A 1 106 ? 10.191 2.879 3.616 1.00 91.88 106 ILE A CA 1
ATOM 830 C C . ILE A 1 106 ? 11.084 3.401 4.746 1.00 91.88 106 ILE A C 1
ATOM 832 O O . ILE A 1 106 ? 10.647 3.494 5.892 1.00 91.88 106 ILE A O 1
ATOM 836 N N . ASN A 1 107 ? 12.309 3.815 4.421 1.00 90.25 107 ASN A N 1
ATOM 837 C CA . ASN A 1 107 ? 13.250 4.384 5.383 1.00 90.25 107 ASN A CA 1
ATOM 838 C C . ASN A 1 107 ? 12.708 5.668 6.013 1.00 90.25 107 ASN A C 1
ATOM 840 O O . ASN A 1 107 ? 12.854 5.879 7.217 1.00 90.25 107 ASN A O 1
ATOM 844 N N . TYR A 1 108 ? 12.062 6.519 5.218 1.00 90.75 108 TYR A N 1
ATOM 845 C CA . TYR A 1 108 ? 11.425 7.731 5.709 1.00 90.75 108 TYR A CA 1
ATOM 846 C C . TYR A 1 108 ? 10.282 7.433 6.679 1.00 90.75 108 TYR A C 1
ATOM 848 O O . TYR A 1 108 ? 10.284 7.983 7.779 1.00 90.75 108 TYR A O 1
ATOM 856 N N . PHE A 1 109 ? 9.353 6.546 6.312 1.00 90.62 109 PHE A N 1
ATOM 857 C CA . PHE A 1 109 ? 8.231 6.152 7.165 1.00 90.62 109 PHE A CA 1
ATOM 858 C C . PHE A 1 109 ? 8.717 5.552 8.488 1.00 90.62 109 PHE A C 1
ATOM 860 O O . PHE A 1 109 ? 8.308 6.023 9.550 1.00 90.62 109 PHE A O 1
ATOM 867 N N . ASN A 1 110 ? 9.690 4.640 8.444 1.00 89.38 110 ASN A N 1
ATOM 868 C CA . ASN A 1 110 ? 10.321 4.097 9.648 1.00 89.38 110 ASN A CA 1
ATOM 869 C C . ASN A 1 110 ? 10.955 5.202 10.512 1.00 89.38 110 ASN A C 1
ATOM 871 O O . ASN A 1 11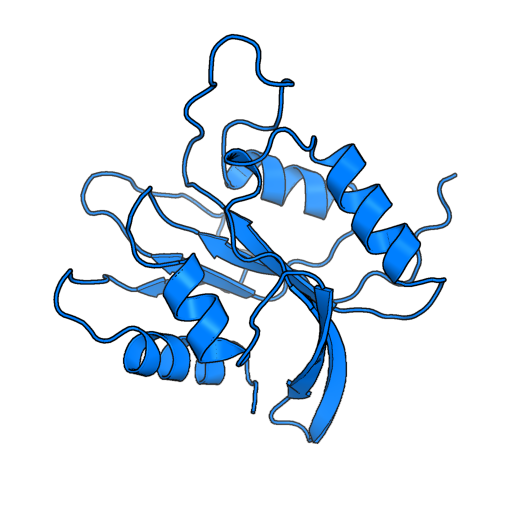0 ? 10.767 5.238 11.727 1.00 89.38 110 ASN A O 1
ATOM 875 N N . LYS A 1 111 ? 11.677 6.150 9.896 1.00 89.94 111 LYS A N 1
ATOM 876 C CA . LYS A 1 111 ? 12.337 7.259 10.606 1.00 89.94 111 LYS A CA 1
ATOM 877 C C . LYS A 1 111 ? 11.349 8.177 11.330 1.00 89.94 111 LYS A C 1
ATOM 879 O O . LYS A 1 111 ? 11.699 8.728 12.372 1.00 89.94 111 LYS A O 1
ATOM 884 N N . ILE A 1 112 ? 10.148 8.369 10.788 1.00 88.12 112 ILE A N 1
ATOM 885 C CA . ILE A 1 112 ? 9.099 9.190 11.415 1.00 88.12 112 ILE A CA 1
ATOM 886 C C . ILE A 1 112 ? 8.171 8.386 12.340 1.00 88.12 112 ILE A C 1
ATOM 888 O O . ILE A 1 112 ? 7.189 8.938 12.838 1.00 88.12 112 ILE A O 1
ATOM 892 N N . GLY A 1 113 ? 8.488 7.110 12.580 1.00 87.19 113 GLY A N 1
ATOM 893 C CA . GLY A 1 113 ? 7.778 6.241 13.516 1.00 87.19 113 GLY A CA 1
ATOM 894 C C . GLY A 1 113 ? 6.505 5.599 12.965 1.00 87.19 113 GLY A C 1
ATOM 895 O O . GLY A 1 113 ? 5.667 5.185 13.757 1.00 87.19 113 GLY A O 1
ATOM 896 N N . TRP A 1 114 ? 6.325 5.541 11.642 1.00 88.69 114 TRP A N 1
ATOM 897 C CA . TRP A 1 114 ? 5.260 4.731 11.044 1.00 88.69 114 TRP A CA 1
ATOM 898 C C . TRP A 1 114 ? 5.656 3.255 11.080 1.00 88.69 114 TRP A C 1
ATOM 900 O O . TRP A 1 114 ? 6.788 2.917 10.735 1.00 88.69 114 TRP A O 1
ATOM 910 N N . ASP A 1 115 ? 4.716 2.387 11.453 1.00 90.50 115 ASP A N 1
ATOM 911 C CA . ASP A 1 115 ? 4.953 0.947 11.532 1.00 90.50 115 ASP A CA 1
ATOM 912 C C . ASP A 1 115 ? 4.590 0.255 10.214 1.00 90.50 115 ASP A C 1
ATOM 914 O O . ASP A 1 115 ? 3.421 0.182 9.819 1.00 90.50 115 ASP A O 1
ATOM 918 N N . ILE A 1 116 ? 5.598 -0.238 9.495 1.00 92.50 116 ILE A N 1
ATOM 919 C CA . ILE A 1 116 ? 5.395 -0.949 8.233 1.00 92.50 116 ILE A CA 1
ATOM 920 C C . ILE A 1 116 ? 5.098 -2.415 8.534 1.00 92.50 116 ILE A C 1
ATOM 922 O O . ILE A 1 116 ? 5.998 -3.235 8.694 1.00 92.50 116 ILE A O 1
ATOM 926 N N . SER A 1 117 ? 3.808 -2.743 8.548 1.00 93.19 117 SER A N 1
ATOM 927 C CA . SER A 1 117 ? 3.318 -4.060 8.950 1.00 93.19 117 SER A CA 1
ATOM 928 C C . SER A 1 117 ? 3.611 -5.140 7.906 1.00 93.19 117 SER A C 1
ATOM 930 O O . SER A 1 117 ? 4.145 -6.203 8.227 1.00 93.19 117 SER A O 1
ATOM 932 N N . LYS A 1 118 ? 3.248 -4.892 6.639 1.00 95.31 118 LYS A N 1
ATOM 933 C CA . LYS A 1 118 ? 3.357 -5.884 5.560 1.00 95.31 118 LYS A CA 1
ATOM 934 C C . LYS A 1 118 ? 3.627 -5.233 4.210 1.00 95.31 118 LYS A C 1
ATOM 936 O O . LYS A 1 118 ? 2.982 -4.257 3.822 1.00 95.31 118 LYS A O 1
ATOM 941 N N . ILE A 1 119 ? 4.525 -5.850 3.448 1.00 96.06 119 ILE A N 1
ATOM 942 C CA . ILE A 1 119 ? 4.846 -5.463 2.076 1.00 96.06 119 ILE A CA 1
ATOM 943 C C . ILE A 1 119 ? 4.461 -6.591 1.119 1.00 96.06 119 ILE A C 1
ATOM 945 O O . ILE A 1 119 ? 4.717 -7.764 1.380 1.00 96.06 119 ILE A O 1
ATOM 949 N N . VAL A 1 120 ? 3.866 -6.237 -0.017 1.00 96.50 120 VAL A N 1
ATOM 950 C CA . VAL A 1 120 ? 3.740 -7.120 -1.177 1.00 96.50 120 VAL A CA 1
ATOM 951 C C . VAL A 1 120 ? 4.627 -6.582 -2.285 1.00 96.50 120 VAL A C 1
ATOM 953 O O . VAL A 1 120 ? 4.438 -5.456 -2.741 1.00 96.50 120 VAL A O 1
ATOM 956 N N . TYR A 1 121 ? 5.575 -7.391 -2.739 1.00 94.50 121 TYR A N 1
ATOM 957 C CA . TYR A 1 121 ? 6.468 -7.057 -3.835 1.00 94.50 121 TYR A CA 1
ATOM 958 C C . TYR A 1 121 ? 6.055 -7.801 -5.108 1.00 94.50 121 TYR A C 1
ATOM 960 O O . TYR A 1 121 ? 6.152 -9.024 -5.191 1.00 94.50 121 TYR A O 1
ATOM 968 N N . PHE A 1 122 ? 5.592 -7.064 -6.115 1.00 93.44 122 PHE A N 1
ATOM 969 C CA . PHE A 1 122 ? 5.381 -7.587 -7.461 1.00 93.44 122 PHE A CA 1
ATOM 970 C C . PHE A 1 122 ? 6.726 -7.626 -8.178 1.00 93.44 122 PHE A C 1
ATOM 972 O O . PHE A 1 122 ? 7.187 -6.619 -8.717 1.00 93.44 122 PHE A O 1
ATOM 979 N N . GLN A 1 123 ? 7.354 -8.798 -8.129 1.00 87.12 123 GLN A N 1
ATOM 980 C CA . GLN A 1 123 ? 8.700 -9.020 -8.621 1.00 87.12 123 GLN A CA 1
ATOM 981 C C . GLN A 1 123 ? 8.783 -8.824 -10.129 1.00 87.12 123 GLN A C 1
ATOM 983 O O . GLN A 1 123 ? 8.071 -9.476 -10.897 1.00 87.12 123 GLN A O 1
ATOM 988 N N . ASP A 1 124 ? 9.725 -7.977 -10.529 1.00 78.50 124 ASP A N 1
ATOM 989 C CA . ASP A 1 124 ? 10.225 -7.896 -11.891 1.00 78.50 124 ASP A CA 1
ATOM 990 C C . ASP A 1 124 ? 11.495 -8.754 -12.009 1.00 78.50 124 ASP A C 1
ATOM 992 O O . ASP A 1 124 ? 12.317 -8.815 -11.098 1.00 78.50 124 ASP A O 1
ATOM 996 N N . VAL A 1 125 ? 11.653 -9.444 -13.136 1.00 70.81 125 VAL A N 1
ATOM 997 C CA . VAL A 1 125 ? 12.847 -10.248 -13.429 1.00 70.81 125 VAL A CA 1
ATOM 998 C C . VAL A 1 125 ? 14.099 -9.389 -13.601 1.00 70.81 125 VAL A C 1
ATOM 1000 O O . VAL A 1 125 ? 15.201 -9.893 -13.409 1.00 70.81 125 VAL A O 1
ATOM 1003 N N . ASN A 1 126 ? 13.932 -8.110 -13.943 1.00 70.81 126 ASN A N 1
ATOM 1004 C CA . ASN A 1 126 ? 15.042 -7.196 -14.216 1.00 70.81 126 ASN A CA 1
ATOM 1005 C C . ASN A 1 126 ? 15.431 -6.326 -13.018 1.00 70.81 126 ASN A C 1
ATOM 1007 O O . ASN A 1 126 ? 16.469 -5.672 -13.058 1.00 70.81 126 ASN A O 1
ATOM 1011 N N . ASN A 1 127 ? 14.613 -6.309 -11.964 1.00 70.75 127 ASN A N 1
ATOM 1012 C CA . ASN A 1 127 ? 14.822 -5.459 -10.803 1.00 70.75 127 ASN A CA 1
ATOM 1013 C C . ASN A 1 127 ? 14.710 -6.296 -9.527 1.00 70.75 127 ASN A C 1
ATOM 1015 O O . ASN A 1 127 ? 13.680 -6.904 -9.239 1.00 70.75 127 ASN A O 1
ATOM 1019 N N . SER A 1 128 ? 15.776 -6.326 -8.734 1.00 68.00 128 SER A N 1
ATOM 1020 C CA . SER A 1 128 ? 15.740 -6.876 -7.381 1.00 68.00 128 SER A CA 1
ATOM 1021 C C . SER A 1 128 ? 15.611 -5.734 -6.385 1.00 68.00 128 SER A C 1
ATOM 1023 O O . SER A 1 128 ? 16.430 -4.819 -6.394 1.00 68.00 128 SER A O 1
ATOM 1025 N N . LEU A 1 129 ? 14.609 -5.807 -5.517 1.00 74.94 129 LEU A N 1
ATOM 1026 C CA . LEU A 1 129 ? 14.464 -4.911 -4.378 1.00 74.94 129 LEU A CA 1
ATOM 1027 C C . LEU A 1 129 ? 15.004 -5.627 -3.135 1.00 74.94 129 LEU A C 1
ATOM 1029 O O . LEU A 1 129 ? 14.583 -6.752 -2.858 1.00 74.94 129 LEU A O 1
ATOM 1033 N N . SER A 1 130 ? 15.922 -4.998 -2.399 1.00 70.25 130 SER A N 1
ATOM 1034 C CA . SER A 1 130 ? 16.499 -5.573 -1.180 1.00 70.25 130 SER A CA 1
ATOM 1035 C C . SER A 1 130 ? 15.911 -4.882 0.043 1.00 70.25 130 SER A C 1
ATOM 1037 O O . SER A 1 130 ? 16.568 -4.107 0.735 1.00 70.25 130 SER A O 1
ATOM 1039 N N . LEU A 1 131 ? 14.658 -5.206 0.343 1.00 68.94 131 LEU A N 1
ATOM 1040 C CA . LEU A 1 131 ? 14.045 -4.836 1.612 1.00 68.94 131 LEU A CA 1
ATOM 1041 C C . LEU A 1 131 ? 14.706 -5.692 2.689 1.00 68.94 131 LEU A C 1
ATOM 1043 O O . LEU A 1 131 ? 14.512 -6.904 2.693 1.00 68.94 131 LEU A O 1
ATOM 1047 N N . GLY A 1 132 ? 15.538 -5.101 3.551 1.00 63.44 132 GLY A N 1
ATOM 1048 C CA . GLY A 1 132 ? 16.208 -5.845 4.623 1.00 63.44 132 GLY A CA 1
ATOM 1049 C C . GLY A 1 132 ? 15.238 -6.777 5.370 1.00 63.44 132 GLY A C 1
ATOM 1050 O O . GLY A 1 132 ? 14.058 -6.460 5.506 1.00 63.44 132 GLY A O 1
ATOM 1051 N N . ASN A 1 133 ? 15.736 -7.918 5.860 1.00 63.31 133 ASN A N 1
ATOM 1052 C CA . ASN A 1 133 ? 14.955 -9.079 6.341 1.00 63.31 133 ASN A CA 1
ATOM 1053 C C . ASN A 1 133 ? 13.976 -8.831 7.517 1.00 63.31 133 ASN A C 1
ATOM 1055 O O . ASN A 1 133 ? 13.447 -9.782 8.084 1.00 63.31 133 ASN A O 1
ATOM 1059 N N . ILE A 1 134 ? 13.770 -7.585 7.932 1.00 73.50 134 ILE A N 1
ATOM 1060 C CA . ILE A 1 134 ? 13.020 -7.206 9.129 1.00 73.50 134 ILE A CA 1
ATOM 1061 C C . ILE A 1 134 ? 11.524 -7.039 8.821 1.00 73.50 134 ILE A C 1
ATOM 1063 O O . ILE A 1 134 ? 10.697 -7.317 9.684 1.00 73.50 134 ILE A O 1
ATOM 1067 N N . ILE A 1 135 ? 11.156 -6.626 7.601 1.00 83.75 135 ILE A N 1
ATOM 1068 C CA . ILE A 1 135 ? 9.755 -6.344 7.256 1.00 83.75 135 ILE A CA 1
ATOM 1069 C C . ILE A 1 135 ? 9.118 -7.563 6.571 1.00 83.75 135 ILE A C 1
ATOM 1071 O O . ILE A 1 135 ? 9.628 -8.001 5.531 1.00 83.75 135 ILE A O 1
ATOM 1075 N N . PRO A 1 136 ? 7.980 -8.087 7.074 1.00 88.50 136 PRO A N 1
ATOM 1076 C CA . PRO A 1 136 ? 7.253 -9.167 6.418 1.00 88.50 136 PRO A CA 1
ATOM 1077 C C . PRO A 1 136 ? 6.929 -8.821 4.961 1.00 88.50 136 PRO A C 1
ATOM 1079 O O . PRO A 1 136 ? 6.125 -7.926 4.673 1.00 88.50 136 PRO A O 1
ATOM 1082 N N . THR A 1 137 ? 7.524 -9.566 4.029 1.00 92.75 137 THR A N 1
ATOM 1083 C CA . THR A 1 137 ? 7.396 -9.313 2.590 1.00 92.75 137 THR A CA 1
ATOM 1084 C C . THR A 1 137 ? 6.893 -10.552 1.855 1.00 92.75 137 THR A C 1
ATOM 1086 O O . THR A 1 137 ? 7.528 -11.604 1.885 1.00 92.75 137 THR A O 1
ATOM 1089 N N . LEU A 1 138 ? 5.770 -10.414 1.147 1.00 93.81 138 LEU A N 1
ATOM 1090 C CA . LEU A 1 138 ? 5.283 -11.400 0.187 1.00 93.81 138 LEU A CA 1
ATOM 1091 C C . LEU A 1 138 ? 5.750 -11.020 -1.218 1.00 93.81 138 LEU A C 1
ATOM 1093 O O . LEU A 1 138 ? 5.317 -10.008 -1.766 1.00 93.81 138 LEU A O 1
ATOM 1097 N N . THR A 1 139 ? 6.570 -11.866 -1.830 1.00 93.06 139 THR A N 1
ATOM 1098 C CA . THR A 1 139 ? 7.019 -11.681 -3.215 1.00 93.06 139 THR A CA 1
ATOM 1099 C C . THR A 1 139 ? 6.126 -12.464 -4.174 1.00 93.06 139 THR A C 1
ATOM 1101 O O . THR A 1 139 ? 5.967 -13.675 -4.035 1.00 93.06 139 THR A O 1
ATOM 1104 N N . LEU A 1 140 ? 5.555 -11.781 -5.166 1.00 92.88 140 LEU A N 1
ATOM 1105 C CA . LEU A 1 140 ? 4.689 -12.362 -6.190 1.00 92.88 140 LEU A CA 1
ATOM 1106 C C . LEU A 1 140 ? 5.221 -12.044 -7.582 1.00 92.88 140 LEU A C 1
ATOM 1108 O O . LEU A 1 140 ? 5.451 -10.886 -7.919 1.00 92.88 140 LEU A O 1
ATOM 1112 N N . ARG A 1 141 ? 5.331 -13.062 -8.435 1.00 90.81 141 ARG A N 1
ATOM 1113 C CA . ARG A 1 141 ? 5.594 -12.864 -9.861 1.00 90.81 141 ARG A CA 1
ATOM 1114 C C . ARG A 1 141 ? 4.268 -12.722 -10.600 1.00 90.81 141 ARG A C 1
ATOM 1116 O O . ARG A 1 141 ? 3.552 -13.704 -10.777 1.00 90.81 141 ARG A O 1
ATOM 1123 N N . ILE A 1 142 ? 3.945 -11.504 -11.028 1.00 88.88 142 ILE A N 1
ATOM 1124 C CA . ILE A 1 142 ? 2.685 -11.207 -11.719 1.00 88.88 142 ILE A CA 1
ATOM 1125 C C . ILE A 1 142 ? 2.859 -11.377 -13.226 1.00 88.88 142 ILE A C 1
ATOM 1127 O O . ILE A 1 142 ? 3.806 -10.861 -13.815 1.00 88.88 142 ILE A O 1
ATOM 1131 N N . THR A 1 143 ? 1.922 -12.071 -13.871 1.00 86.31 143 THR A N 1
ATOM 1132 C CA . THR A 1 143 ? 1.899 -12.187 -15.337 1.00 86.31 143 THR A CA 1
ATOM 1133 C C . THR A 1 143 ? 0.835 -11.280 -15.953 1.00 86.31 143 THR A C 1
ATOM 1135 O O . THR A 1 143 ? -0.181 -10.953 -15.333 1.00 86.31 143 THR A O 1
ATOM 1138 N N . LYS A 1 144 ? 1.036 -10.882 -17.216 1.00 82.94 144 LYS A N 1
ATOM 1139 C CA . LYS A 1 144 ? 0.115 -9.984 -17.935 1.00 82.94 144 LYS A CA 1
ATOM 1140 C C . LYS A 1 144 ? -1.322 -10.520 -17.989 1.00 82.94 144 LYS A C 1
ATOM 1142 O O . LYS A 1 144 ? -2.262 -9.732 -17.886 1.00 82.94 144 LYS A O 1
ATOM 1147 N N . ASN A 1 145 ? -1.499 -11.836 -18.084 1.00 88.25 145 ASN A N 1
ATOM 1148 C CA . ASN A 1 145 ? -2.815 -12.468 -18.220 1.00 88.25 145 ASN A CA 1
ATOM 1149 C C . ASN A 1 145 ? -3.456 -12.841 -16.878 1.00 88.25 145 ASN A C 1
ATOM 1151 O O . ASN A 1 145 ? -4.627 -13.200 -16.857 1.00 88.25 145 ASN A O 1
ATOM 1155 N N . GLN A 1 146 ? -2.734 -12.715 -15.761 1.00 92.62 146 GLN A N 1
ATOM 1156 C CA . GLN A 1 146 ? -3.278 -13.044 -14.448 1.00 92.62 146 GLN A CA 1
ATOM 1157 C C . GLN A 1 146 ? -4.367 -12.035 -14.034 1.00 92.62 146 GLN A C 1
ATOM 1159 O O . GLN A 1 146 ? -4.104 -10.822 -14.051 1.00 92.62 146 GLN A O 1
ATOM 1164 N N . PRO A 1 147 ? -5.580 -12.479 -13.673 1.00 95.31 147 PRO A N 1
ATOM 1165 C CA . PRO A 1 147 ? -6.655 -11.594 -13.232 1.00 95.31 147 PRO A CA 1
ATOM 1166 C C . PRO A 1 147 ? -6.319 -10.821 -11.944 1.00 95.31 147 PRO A C 1
ATOM 1168 O O . PRO A 1 147 ? -5.767 -11.363 -10.988 1.00 95.31 147 PRO A O 1
ATOM 1171 N N . SER A 1 148 ? -6.668 -9.529 -11.888 1.00 95.75 148 SER A N 1
ATOM 1172 C CA . SER A 1 148 ? -6.369 -8.676 -10.721 1.00 95.75 148 SER A CA 1
ATOM 1173 C C . SER A 1 148 ? -7.114 -9.090 -9.452 1.00 95.75 148 SER A C 1
ATOM 1175 O O . SER A 1 148 ? -6.596 -8.879 -8.359 1.00 95.75 148 SER A O 1
ATOM 1177 N N . ASN A 1 149 ? -8.298 -9.689 -9.581 1.00 96.06 149 ASN A N 1
ATOM 1178 C CA . ASN A 1 149 ? -9.082 -10.219 -8.465 1.00 96.06 149 ASN A CA 1
ATOM 1179 C C . ASN A 1 149 ? -8.435 -11.459 -7.829 1.00 96.06 149 ASN A C 1
ATOM 1181 O O . ASN A 1 149 ? -8.475 -11.586 -6.609 1.00 96.06 149 ASN A O 1
ATOM 1185 N N . GLU A 1 150 ? -7.797 -12.329 -8.617 1.00 96.88 150 GLU A N 1
ATOM 1186 C CA . GLU A 1 150 ? -7.044 -13.476 -8.088 1.00 96.88 150 GLU A CA 1
ATOM 1187 C C . GLU A 1 150 ? -5.824 -13.010 -7.289 1.00 96.88 150 GLU A C 1
ATOM 1189 O O . GLU A 1 150 ? -5.602 -13.452 -6.163 1.00 96.88 150 GLU A O 1
ATOM 1194 N N . ILE A 1 151 ? -5.077 -12.040 -7.824 1.00 97.00 151 ILE A N 1
ATOM 1195 C CA . ILE A 1 151 ? -3.939 -11.440 -7.116 1.00 97.00 151 ILE A CA 1
ATOM 1196 C C . ILE A 1 151 ? -4.423 -10.747 -5.836 1.00 97.00 151 ILE A C 1
ATOM 1198 O O . ILE A 1 151 ? -3.833 -10.925 -4.774 1.00 97.00 151 ILE A O 1
ATOM 1202 N N . ALA A 1 152 ? -5.527 -9.998 -5.909 1.00 97.12 152 ALA A N 1
ATOM 1203 C CA . ALA A 1 152 ? -6.120 -9.348 -4.746 1.00 97.12 152 ALA A CA 1
ATOM 1204 C C . ALA A 1 152 ? -6.556 -10.350 -3.668 1.00 97.12 152 ALA A C 1
ATOM 1206 O O . ALA A 1 152 ? -6.421 -10.039 -2.491 1.00 97.12 152 ALA A O 1
ATOM 1207 N N . ALA A 1 153 ? -7.028 -11.547 -4.031 1.00 96.88 153 ALA A N 1
ATOM 1208 C CA . ALA A 1 153 ? -7.354 -12.596 -3.063 1.00 96.88 153 ALA A CA 1
ATOM 1209 C C . ALA A 1 153 ? -6.108 -13.102 -2.312 1.00 96.88 153 ALA A C 1
ATOM 1211 O O . ALA A 1 153 ? -6.157 -13.270 -1.094 1.00 96.88 153 ALA A O 1
ATOM 1212 N N . ILE A 1 154 ? -4.979 -13.267 -3.011 1.00 97.56 154 ILE A N 1
ATOM 1213 C CA . ILE A 1 154 ? -3.693 -13.626 -2.390 1.00 97.56 154 ILE A CA 1
ATOM 1214 C C . ILE A 1 154 ? -3.241 -12.519 -1.428 1.00 97.56 154 ILE A C 1
ATOM 1216 O O . ILE A 1 154 ? -2.902 -12.796 -0.278 1.00 97.56 154 ILE A O 1
ATOM 1220 N N . VAL A 1 155 ? -3.284 -11.259 -1.879 1.00 97.50 155 VAL A N 1
ATOM 1221 C CA . VAL A 1 155 ? -2.911 -10.095 -1.059 1.00 97.50 155 VAL A CA 1
ATOM 1222 C C . VAL A 1 155 ? -3.821 -9.962 0.162 1.00 97.50 155 VAL A C 1
ATOM 1224 O O . VAL A 1 155 ? -3.325 -9.728 1.258 1.00 97.50 155 VAL A O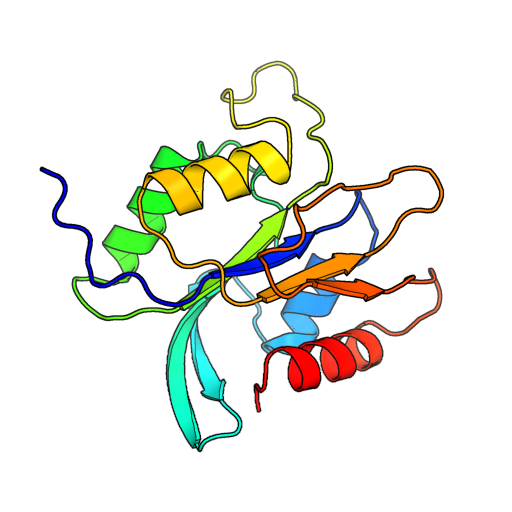 1
ATOM 1227 N N . ARG A 1 156 ? -5.133 -10.168 -0.001 1.00 96.69 156 ARG A N 1
ATOM 1228 C CA . ARG A 1 156 ? -6.122 -10.130 1.084 1.00 96.69 156 ARG A CA 1
ATOM 1229 C C . ARG A 1 156 ? -5.799 -11.147 2.177 1.00 96.69 156 ARG A C 1
ATOM 1231 O O . ARG A 1 156 ? -5.752 -10.778 3.346 1.00 96.69 156 ARG A O 1
ATOM 1238 N N . ASN A 1 157 ? -5.511 -12.393 1.795 1.00 97.19 157 ASN A N 1
ATOM 1239 C CA . ASN A 1 157 ? -5.114 -13.438 2.740 1.00 97.19 157 ASN A CA 1
ATOM 1240 C C . ASN A 1 157 ? -3.808 -13.067 3.464 1.00 97.19 157 ASN A C 1
ATOM 1242 O O . ASN A 1 157 ? -3.736 -13.102 4.689 1.00 97.19 157 ASN A O 1
ATOM 1246 N N . TYR A 1 158 ? -2.797 -12.616 2.717 1.00 97.88 158 TYR A N 1
ATOM 1247 C CA . TYR A 1 158 ? -1.521 -12.206 3.300 1.00 97.88 158 TYR A CA 1
ATOM 1248 C C . TYR A 1 158 ? -1.663 -11.042 4.288 1.00 97.88 158 TYR A C 1
ATOM 1250 O O . TYR A 1 158 ? -1.100 -11.083 5.383 1.00 97.88 158 TYR A O 1
ATOM 1258 N N . PHE A 1 159 ? -2.455 -10.024 3.947 1.00 96.69 159 PHE A N 1
ATOM 1259 C CA . PHE A 1 159 ? -2.757 -8.907 4.839 1.00 96.69 159 PHE A CA 1
ATOM 1260 C C . PHE A 1 159 ? -3.650 -9.296 6.019 1.00 96.69 159 PHE A C 1
ATOM 1262 O O . PHE A 1 159 ? -3.594 -8.610 7.036 1.00 96.69 159 PHE A O 1
ATOM 1269 N N . GLN A 1 160 ? -4.332 -10.445 5.954 1.00 96.31 160 GLN A N 1
ATOM 1270 C CA . GLN A 1 160 ? -5.353 -10.892 6.909 1.00 96.31 160 GLN A CA 1
ATOM 1271 C C . GLN A 1 160 ? -6.537 -9.922 6.949 1.00 96.31 160 GLN A C 1
ATOM 1273 O O . GLN A 1 160 ? -6.955 -9.459 8.011 1.00 96.31 160 GLN A O 1
ATOM 1278 N N . TRP A 1 161 ? -7.031 -9.571 5.763 1.00 95.31 161 TRP A N 1
ATOM 1279 C CA . TRP A 1 161 ? -8.205 -8.722 5.557 1.00 95.31 161 TRP A CA 1
ATOM 1280 C C . TRP A 1 161 ? -9.397 -9.561 5.078 1.00 95.31 161 TRP A C 1
ATOM 1282 O O . TRP A 1 161 ? -9.208 -10.641 4.518 1.00 95.31 161 TRP A O 1
ATOM 1292 N N . GLU A 1 162 ? -10.617 -9.064 5.283 1.00 89.50 162 GLU A N 1
ATOM 1293 C CA . GLU A 1 162 ? -11.885 -9.679 4.857 1.00 89.50 162 GLU A CA 1
ATOM 1294 C C . GLU A 1 162 ? -12.678 -8.764 3.922 1.00 89.50 162 GLU A C 1
ATOM 1296 O O . GLU A 1 162 ? -12.956 -7.604 4.307 1.00 89.50 162 GLU A O 1
#

pLDDT: mean 86.27, std 12.38, range [36.72, 97.88]

Foldseek 3Di:
DPPQQQEAEEEEEEEAPPLCQLVLLCLLQVDPDFDWDWWAFLVGDTFTEGEDRDAPLVALQALVNVSVVVRVRCVSHYYYYYHYHYQAHDDDVPRHDHDGGPVRSVVVCVVVPHHHAEYEYQDDPVDDDCPDPPHHYHYDPGDPPDDSNVVSVVVCVVRRTD

Sequence (162 aa):
MINNPELGNVYIIIGEADVKKSSVIRCLTGLYREGIYKIKHSNGTIIDTFIKTSSLQELGLTEIEFVNKVTNHAKSKHIDVLISLRINSIVHPGSKRHMNSAEDYINYFNKIGWDISKIVYFQDVNNSLSLGNIIPTLTLRITKNQPSNEIAAIVRNYFQWE

Secondary structure (DSSP, 8-state):
------EEEEEEEE--TTSSHHHHHHHHH--SSSEEEEEEBTTS-EEEEEEEEEEGGGSS--HHHHHHHHHHHHTTS-EEEEEEE-SB----TTSPP--SBHHHHHHHHHHTT-EEEEEEEE--SS------TTS-EEEE---TTS-HHHHHHHHHHHHTB-